Protein AF-A0A2E9ETE1-F1 (afdb_monomer)

pLDDT: mean 77.96, std 14.55, range [45.06, 91.44]

Secondary structure (DSSP, 8-state):
--HHHHHHHHHHH---EEEEEEETTEEEEEEEEEEEE-SSSEEEEEETTT--EEEEE-TTEEEEEEE-

Solvent-accessible surface area (backbone atoms only — not comparable to full-atom values): 3986 Å² total; per-residue (Å²): 131,72,69,62,60,55,56,55,48,38,69,78,51,46,68,59,23,47,35,39,35,29,56,78,92,47,79,46,78,48,50,27,25,74,72,42,81,42,77,93,42,30,40,35,30,28,34,64,91,78,68,45,80,45,77,50,75,39,95,62,58,46,75,50,79,44,85,110

Mean predicted aligned error: 8.08 Å

Radius of gyration: 13.17 Å; Cα contacts (8 Å, |Δi|>4): 119; chains: 1; bounding box: 30×19×37 Å

Nearest PDB structures (foldseek):
  2d6f-assembly1_A  T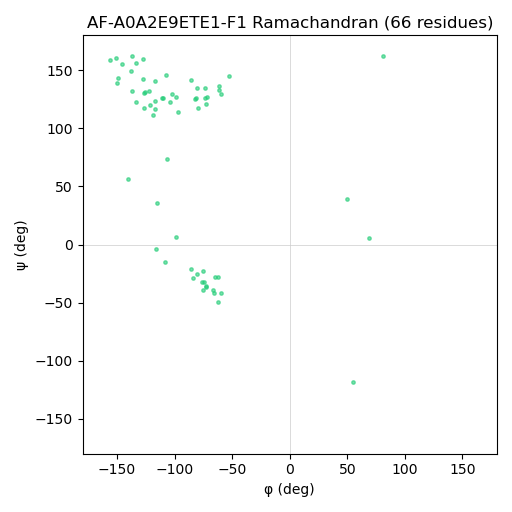M=5.559E-01  e=7.667E-02  Methanothermobacter thermautotrophicus
  2d6f-assembly1_B  TM=5.757E-01  e=9.576E-02  Methanothermobacter thermautotrophicus
  6y17-assembly1_D  TM=4.940E-01  e=1.765E-01  Homo sapiens
  7kui-assembly1_G  TM=5.006E-01  e=4.801E-01  Rous sarcoma virus (strain Schmidt-Ruppin A)
  3qr1-assembly1_A  TM=4.295E-01  e=2.843E+00  Doryteuthis pealeii

Structure (mmCIF, N/CA/C/O backbone):
data_AF-A0A2E9ETE1-F1
#
_entry.id   AF-A0A2E9ETE1-F1
#
loop_
_atom_site.group_PDB
_atom_site.id
_atom_site.type_symbol
_atom_site.label_atom_id
_atom_site.label_alt_id
_atom_site.label_comp_id
_atom_site.label_asym_id
_atom_site.label_entity_id
_atom_site.label_seq_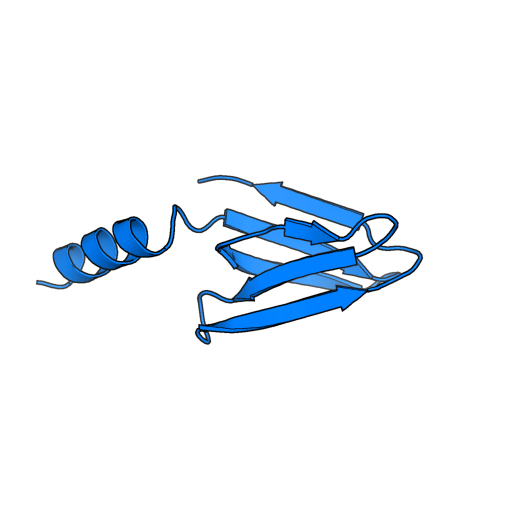id
_atom_site.pdbx_PDB_ins_code
_atom_site.Cartn_x
_atom_site.Cartn_y
_atom_site.Cartn_z
_atom_site.occupancy
_atom_site.B_iso_or_equiv
_atom_site.auth_seq_id
_atom_site.auth_comp_id
_atom_site.auth_asym_id
_atom_site.auth_atom_id
_atom_site.pdbx_PDB_model_num
ATOM 1 N N . MET A 1 1 ? -16.673 7.623 25.189 1.00 45.06 1 MET A N 1
ATOM 2 C CA . MET A 1 1 ? -17.520 6.974 24.159 1.00 45.06 1 MET A CA 1
ATOM 3 C C . MET A 1 1 ? -16.879 6.824 22.764 1.00 45.06 1 MET A C 1
ATOM 5 O O . MET A 1 1 ? -17.523 6.263 21.897 1.00 45.06 1 MET A O 1
ATOM 9 N N . LYS A 1 2 ? -15.616 7.228 22.510 1.00 46.81 2 LYS A N 1
ATOM 10 C CA . LYS A 1 2 ? -14.967 7.045 21.184 1.00 46.81 2 LYS A CA 1
ATOM 11 C C . LYS A 1 2 ? -14.280 5.681 20.969 1.00 46.81 2 LYS A C 1
ATOM 13 O O . LYS A 1 2 ? -14.087 5.273 19.834 1.00 46.81 2 LYS A O 1
ATOM 18 N N . LYS A 1 3 ? -13.932 4.957 22.042 1.00 51.31 3 LYS A N 1
ATOM 19 C CA . LYS A 1 3 ? -13.133 3.715 21.965 1.00 51.31 3 LYS A CA 1
ATOM 20 C C . LYS A 1 3 ? -13.907 2.481 21.469 1.00 51.31 3 LYS A C 1
ATOM 22 O O . LYS A 1 3 ? -13.281 1.555 20.971 1.00 51.31 3 LYS A O 1
ATOM 27 N N . LEU 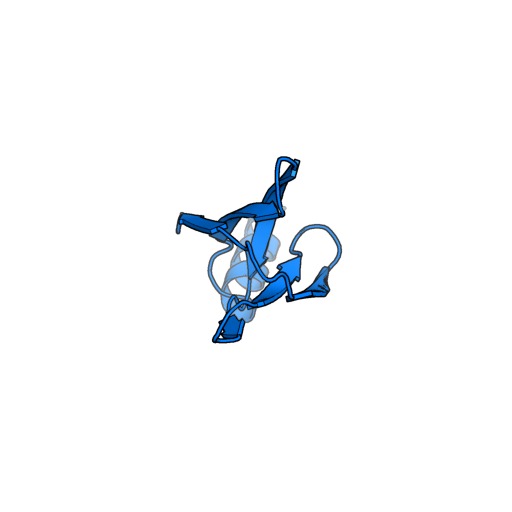A 1 4 ? -15.239 2.458 21.589 1.00 53.78 4 LEU A N 1
ATOM 28 C CA . LEU A 1 4 ? -16.047 1.295 21.189 1.00 53.78 4 LEU A CA 1
ATOM 29 C C . LEU A 1 4 ? -16.193 1.183 19.663 1.00 53.78 4 LEU A C 1
ATOM 31 O O . LEU A 1 4 ? -16.080 0.090 19.119 1.00 53.78 4 LEU A O 1
ATOM 35 N N . PHE A 1 5 ? -16.364 2.315 18.973 1.00 54.00 5 PHE A N 1
ATOM 36 C CA . PHE A 1 5 ? -16.523 2.353 17.516 1.00 54.00 5 PHE A CA 1
ATOM 37 C C . PHE A 1 5 ? -15.257 1.910 16.775 1.00 54.00 5 PHE A C 1
ATOM 39 O O . PHE A 1 5 ? -15.354 1.115 15.850 1.00 54.00 5 PHE A O 1
ATOM 46 N N . LEU A 1 6 ? -14.071 2.336 17.230 1.00 54.00 6 LEU A N 1
ATOM 47 C CA . LEU A 1 6 ? -12.786 1.866 16.691 1.00 54.00 6 LEU A CA 1
ATOM 48 C C . LEU A 1 6 ? -12.627 0.349 16.832 1.00 54.00 6 LEU A C 1
ATOM 50 O O . LEU A 1 6 ? -12.196 -0.317 15.900 1.00 54.00 6 LEU A O 1
ATOM 54 N N . LYS A 1 7 ? -13.021 -0.211 17.979 1.00 51.53 7 LYS A N 1
ATOM 55 C CA . LYS A 1 7 ? -12.868 -1.641 18.268 1.00 51.53 7 LYS A CA 1
ATOM 56 C C . LYS A 1 7 ? -13.750 -2.517 17.372 1.00 51.53 7 LYS A C 1
ATOM 58 O O . LYS A 1 7 ? -13.300 -3.558 16.914 1.00 51.53 7 LYS A O 1
ATOM 63 N N . ILE A 1 8 ? -14.977 -2.072 17.093 1.00 53.38 8 ILE A N 1
ATOM 64 C CA . ILE A 1 8 ? -15.906 -2.749 16.171 1.00 53.38 8 ILE A CA 1
ATOM 65 C C . ILE A 1 8 ? -15.441 -2.571 14.719 1.00 53.38 8 ILE A C 1
ATOM 67 O O . ILE A 1 8 ? -15.521 -3.503 13.925 1.00 53.38 8 ILE A O 1
ATOM 71 N N . TRP A 1 9 ? -14.883 -1.404 14.388 1.00 52.47 9 TRP A N 1
ATOM 72 C CA . TRP A 1 9 ? -14.303 -1.131 13.076 1.00 52.47 9 TRP A CA 1
ATOM 73 C C . TRP A 1 9 ? -13.118 -2.052 12.768 1.00 52.47 9 TRP A C 1
ATOM 75 O O . TRP A 1 9 ? -13.123 -2.706 11.732 1.00 52.47 9 TRP A O 1
ATOM 85 N N . TYR A 1 10 ? -12.152 -2.187 13.683 1.00 53.78 10 TYR A N 1
ATOM 86 C CA . TYR A 1 10 ? -11.012 -3.100 13.519 1.00 53.78 10 TYR A CA 1
ATOM 87 C C . TYR A 1 10 ? -11.426 -4.571 13.416 1.00 53.78 10 TYR A C 1
ATOM 89 O O . TYR A 1 10 ? -10.757 -5.355 12.751 1.00 53.78 10 TYR A O 1
ATOM 97 N N . TRP A 1 11 ? -12.556 -4.948 14.019 1.00 49.19 11 TRP A N 1
ATOM 98 C CA . TRP A 1 11 ? -13.031 -6.330 13.985 1.00 49.19 11 TRP A CA 1
ATOM 99 C C . TRP A 1 11 ? -13.668 -6.721 12.646 1.00 49.19 11 TRP A C 1
ATOM 101 O O . TRP A 1 11 ? -13.534 -7.857 12.209 1.00 49.19 11 TRP A O 1
ATOM 111 N N . ILE A 1 12 ? -14.311 -5.768 11.967 1.00 50.56 12 ILE A N 1
ATOM 112 C CA . ILE A 1 12 ? -14.899 -5.965 10.630 1.00 50.56 12 ILE A CA 1
ATOM 113 C C . ILE A 1 12 ? -13.826 -5.872 9.533 1.00 50.56 12 ILE A C 1
ATOM 115 O O . ILE A 1 12 ? -13.985 -6.415 8.443 1.00 50.56 12 ILE A O 1
ATOM 119 N N . VAL A 1 13 ? -12.739 -5.150 9.804 1.00 50.47 13 VAL A N 1
ATOM 120 C CA . VAL A 1 13 ? -11.793 -4.678 8.786 1.00 50.47 13 VAL A CA 1
ATOM 121 C C . VAL A 1 13 ? -10.439 -5.401 8.821 1.00 50.47 13 VAL A C 1
ATOM 123 O O . VAL A 1 13 ? -9.693 -5.323 7.845 1.00 50.47 13 VAL A O 1
ATOM 126 N N . GLY A 1 14 ? -10.135 -6.122 9.902 1.00 60.09 14 GLY A N 1
ATOM 127 C CA . GLY A 1 14 ? -8.778 -6.571 10.206 1.00 60.09 14 GLY A CA 1
ATOM 128 C C . GLY A 1 14 ? -7.962 -5.455 10.865 1.00 60.09 14 GLY A C 1
ATOM 129 O O . GLY A 1 14 ? -8.334 -4.275 10.810 1.00 60.09 14 GLY A O 1
ATOM 130 N N . ALA A 1 15 ? -6.861 -5.824 11.522 1.00 67.75 15 ALA A N 1
ATOM 131 C CA . ALA A 1 15 ? -5.922 -4.844 12.058 1.00 67.75 15 ALA A CA 1
ATOM 132 C C . ALA A 1 15 ? -5.382 -3.989 10.893 1.00 67.75 15 ALA A C 1
ATOM 134 O O . ALA A 1 15 ? -4.996 -4.549 9.863 1.00 67.75 15 ALA A O 1
ATOM 135 N N . PRO A 1 16 ? -5.407 -2.648 10.991 1.00 75.81 16 PRO A N 1
ATOM 136 C CA . PRO A 1 16 ? -4.746 -1.807 10.009 1.00 75.81 16 PRO A CA 1
ATOM 137 C C . PRO A 1 16 ? -3.261 -2.121 10.044 1.00 75.81 16 PRO A C 1
ATOM 139 O O . PRO A 1 16 ? -2.677 -2.190 11.120 1.00 75.81 16 PRO A O 1
ATOM 142 N N . ALA A 1 17 ? -2.664 -2.245 8.873 1.00 83.94 17 ALA A N 1
ATOM 143 C CA . ALA A 1 17 ? -1.226 -2.332 8.738 1.00 83.94 17 ALA A CA 1
ATOM 144 C C . ALA A 1 17 ? -0.695 -1.024 8.151 1.00 83.94 17 ALA A C 1
ATOM 146 O O . ALA A 1 17 ? -1.343 -0.393 7.307 1.00 83.94 17 ALA A O 1
ATOM 147 N N . ASP A 1 18 ? 0.500 -0.633 8.570 1.00 89.12 18 ASP A N 1
ATOM 148 C CA . ASP A 1 18 ? 1.246 0.414 7.889 1.00 89.12 18 ASP A CA 1
ATOM 149 C C . ASP A 1 18 ? 1.917 -0.194 6.655 1.00 89.12 18 ASP A C 1
ATOM 151 O O . ASP A 1 18 ? 2.767 -1.083 6.753 1.00 89.12 18 ASP A O 1
ATOM 155 N N . LEU A 1 19 ? 1.538 0.292 5.475 1.00 89.00 19 LEU A N 1
ATOM 156 C CA . LEU A 1 19 ? 2.180 -0.049 4.215 1.00 89.00 19 LEU A CA 1
ATOM 157 C C . LEU A 1 19 ? 3.062 1.113 3.776 1.00 89.00 19 LEU A C 1
ATOM 159 O O . LEU A 1 19 ? 2.592 2.231 3.554 1.00 89.00 19 LEU A O 1
ATOM 163 N N . THR A 1 20 ? 4.342 0.819 3.586 1.00 90.44 20 THR A N 1
ATOM 164 C CA . THR A 1 20 ? 5.258 1.705 2.869 1.00 90.44 20 THR A CA 1
ATOM 165 C C . THR A 1 20 ? 5.621 1.058 1.546 1.00 90.44 20 THR A C 1
ATOM 167 O O . THR A 1 20 ? 6.063 -0.089 1.529 1.00 90.44 20 THR A O 1
ATOM 170 N N . TYR A 1 21 ? 5.436 1.765 0.436 1.00 89.81 21 TYR A N 1
ATOM 171 C CA . TYR A 1 21 ? 5.837 1.282 -0.881 1.00 89.81 21 TYR A CA 1
ATOM 172 C C . TYR A 1 21 ? 6.573 2.353 -1.680 1.00 89.81 21 TYR A C 1
ATOM 174 O O . TYR A 1 21 ? 6.401 3.551 -1.460 1.00 89.81 21 TYR A O 1
ATOM 182 N N . TRP A 1 22 ? 7.388 1.900 -2.625 1.00 91.25 22 TRP A N 1
ATOM 183 C CA . TRP A 1 22 ? 8.150 2.728 -3.544 1.00 91.25 22 TRP A CA 1
ATOM 184 C C . TRP A 1 22 ? 7.784 2.366 -4.976 1.00 91.25 22 TRP A C 1
ATOM 186 O O . TRP A 1 22 ? 7.754 1.188 -5.335 1.00 91.25 22 TRP A O 1
ATOM 196 N N . VAL A 1 23 ? 7.522 3.396 -5.776 1.00 86.38 23 VAL A N 1
ATOM 197 C CA . VAL A 1 23 ? 7.426 3.308 -7.236 1.00 86.38 23 VAL A CA 1
ATOM 198 C C . VAL A 1 23 ? 8.515 4.222 -7.782 1.00 86.38 23 VAL A C 1
ATOM 200 O O . VAL A 1 23 ? 8.474 5.436 -7.561 1.00 86.38 23 VAL A O 1
ATOM 203 N N . GLY A 1 24 ? 9.543 3.646 -8.404 1.00 84.88 24 GLY A N 1
ATOM 204 C CA . GLY A 1 24 ? 10.780 4.353 -8.726 1.00 84.88 24 GLY A CA 1
ATOM 205 C C . GLY A 1 24 ? 11.416 4.992 -7.492 1.00 84.88 24 GLY A C 1
ATOM 206 O O . GLY A 1 24 ? 11.758 4.314 -6.524 1.00 84.88 24 GLY A O 1
ATOM 207 N N . ASN A 1 25 ? 11.540 6.321 -7.518 1.00 85.81 25 ASN A N 1
ATOM 208 C CA . ASN A 1 25 ? 12.113 7.115 -6.424 1.00 85.81 25 ASN A CA 1
ATOM 209 C C . ASN A 1 25 ? 11.051 7.757 -5.515 1.00 85.81 25 ASN A C 1
ATOM 211 O O . ASN A 1 25 ? 11.389 8.562 -4.647 1.00 85.81 25 ASN A O 1
ATOM 215 N N . THR A 1 26 ? 9.769 7.443 -5.711 1.00 87.69 26 THR A N 1
ATOM 216 C CA . THR A 1 26 ? 8.675 8.014 -4.922 1.00 87.69 26 THR A CA 1
ATOM 217 C C . THR A 1 26 ? 8.277 7.061 -3.801 1.00 87.69 26 THR A C 1
ATOM 219 O O . THR A 1 26 ? 7.748 5.983 -4.061 1.00 87.69 26 THR A O 1
ATOM 222 N N . GLU A 1 27 ? 8.509 7.472 -2.553 1.00 91.44 27 GLU A N 1
ATOM 223 C CA . GLU A 1 27 ? 8.019 6.784 -1.353 1.00 91.44 27 GLU A CA 1
ATOM 224 C C . GLU A 1 27 ? 6.556 7.159 -1.083 1.00 91.44 27 GLU A C 1
ATOM 226 O O . GLU A 1 27 ? 6.191 8.334 -1.102 1.00 91.44 27 GLU A O 1
ATOM 231 N N . THR A 1 28 ? 5.720 6.168 -0.780 1.00 89.50 28 THR A N 1
AT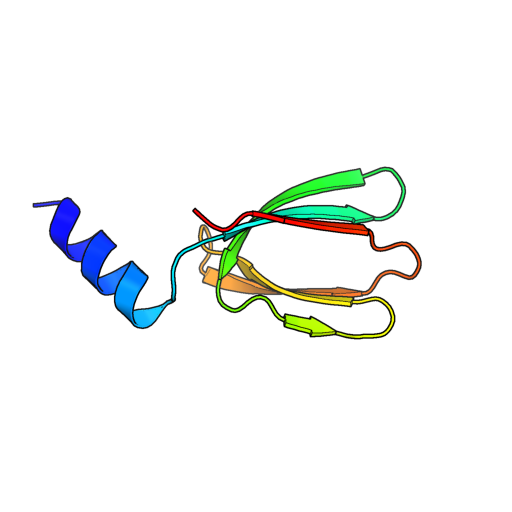OM 232 C CA . THR A 1 28 ? 4.358 6.364 -0.281 1.00 89.50 28 THR A CA 1
ATOM 233 C C . THR A 1 28 ? 4.157 5.585 1.011 1.00 89.50 28 THR A C 1
ATOM 235 O O . THR A 1 28 ? 4.443 4.392 1.077 1.00 89.50 28 THR A O 1
ATOM 238 N N . LYS A 1 29 ? 3.626 6.262 2.033 1.00 91.12 29 LYS A N 1
ATOM 239 C CA . LYS A 1 29 ? 3.269 5.691 3.338 1.00 91.12 29 LYS A CA 1
ATOM 240 C C . LYS A 1 29 ? 1.769 5.818 3.539 1.00 91.12 29 LYS A C 1
ATOM 242 O O . LYS A 1 29 ? 1.230 6.920 3.444 1.00 91.12 29 LYS A O 1
ATOM 247 N N . VAL A 1 30 ? 1.091 4.706 3.789 1.00 89.50 30 VAL A N 1
ATOM 248 C CA . VAL A 1 30 ? -0.366 4.672 3.927 1.00 89.50 30 VAL A CA 1
ATOM 249 C C . VAL A 1 30 ? -0.790 3.574 4.893 1.00 89.50 30 VAL A C 1
ATOM 251 O O . VAL A 1 30 ? -0.220 2.486 4.906 1.00 89.50 30 VAL A O 1
ATOM 254 N N . ARG A 1 31 ? -1.837 3.845 5.675 1.00 88.69 31 ARG A N 1
ATOM 255 C CA . ARG A 1 31 ? -2.499 2.819 6.482 1.00 88.69 31 ARG A CA 1
ATOM 256 C C . ARG A 1 31 ? -3.491 2.049 5.640 1.00 88.69 31 ARG A C 1
ATOM 258 O O . ARG A 1 31 ? -4.398 2.624 5.027 1.00 88.69 31 ARG A O 1
ATOM 265 N N . VAL A 1 32 ? -3.324 0.737 5.629 1.00 87.81 32 VAL A N 1
ATOM 266 C CA . VAL A 1 32 ? -4.055 -0.153 4.744 1.00 87.81 32 VAL A CA 1
ATOM 267 C C . VAL A 1 32 ? -4.729 -1.289 5.489 1.00 87.81 32 VAL A C 1
ATOM 269 O O . VAL A 1 32 ? -4.371 -1.645 6.606 1.00 87.81 32 VAL A O 1
ATOM 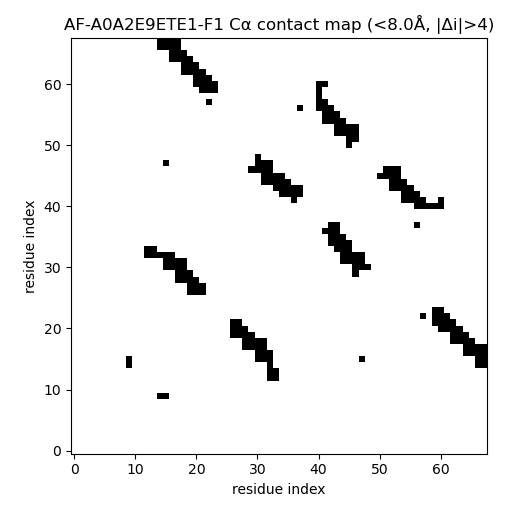272 N N . LYS A 1 33 ? -5.726 -1.865 4.834 1.00 86.44 33 LYS A N 1
ATOM 273 C CA . LYS A 1 33 ? -6.444 -3.080 5.232 1.00 86.44 33 LYS A CA 1
ATOM 274 C C . LYS A 1 33 ? -6.637 -3.951 3.990 1.00 86.44 33 LYS A C 1
ATOM 276 O O . LYS A 1 33 ? -6.569 -3.435 2.868 1.00 86.44 33 LYS A O 1
ATOM 281 N N . ASN A 1 34 ? -6.937 -5.237 4.182 1.00 84.94 34 ASN A N 1
ATOM 282 C CA . ASN A 1 34 ? -7.147 -6.196 3.088 1.00 84.94 34 ASN A CA 1
ATOM 283 C C . ASN A 1 34 ? -6.012 -6.172 2.046 1.00 84.94 34 ASN A C 1
ATOM 285 O O . ASN A 1 34 ? -6.271 -6.222 0.844 1.00 84.94 34 ASN A O 1
ATOM 289 N N . PHE A 1 35 ? -4.765 -6.035 2.504 1.00 85.12 35 PHE A N 1
ATOM 290 C CA . PHE A 1 35 ? -3.608 -6.035 1.618 1.00 85.12 35 PHE A CA 1
ATOM 291 C C . PHE A 1 35 ? -3.517 -7.373 0.874 1.00 85.12 35 PHE A C 1
ATOM 293 O O . PHE A 1 35 ? -3.644 -8.441 1.474 1.00 85.12 35 PHE A O 1
ATOM 300 N N . ARG A 1 36 ? -3.297 -7.312 -0.438 1.00 85.62 36 ARG A N 1
ATOM 301 C CA . ARG A 1 36 ? -3.051 -8.471 -1.297 1.00 85.62 36 ARG A CA 1
ATOM 302 C C . ARG A 1 36 ? -1.917 -8.157 -2.256 1.00 85.62 36 ARG A C 1
ATOM 304 O O . ARG A 1 36 ? -1.941 -7.120 -2.922 1.00 85.62 36 ARG A O 1
ATOM 311 N N . ASP A 1 37 ? -0.975 -9.082 -2.359 1.00 85.56 37 ASP A N 1
ATOM 312 C CA . ASP A 1 37 ? 0.034 -9.069 -3.412 1.00 85.56 37 ASP A CA 1
ATOM 313 C C . ASP A 1 37 ? -0.620 -9.479 -4.742 1.00 85.56 37 ASP A C 1
ATOM 315 O O . ASP A 1 37 ? -1.300 -10.504 -4.834 1.00 85.56 37 ASP A O 1
ATOM 319 N N . LEU A 1 38 ? -0.457 -8.638 -5.761 1.00 83.25 38 LEU A N 1
ATOM 320 C CA . LEU A 1 38 ? -0.876 -8.889 -7.134 1.00 83.25 38 LEU A CA 1
ATOM 321 C C . LEU A 1 38 ? 0.371 -9.171 -7.970 1.00 83.25 38 LEU A C 1
ATOM 323 O O . LEU A 1 38 ? 0.815 -8.343 -8.770 1.00 83.25 38 LEU A O 1
ATOM 327 N N . SER A 1 39 ? 0.934 -10.357 -7.770 1.00 71.88 39 SER A N 1
ATOM 328 C CA . SER A 1 39 ? 2.089 -10.835 -8.519 1.00 71.88 39 SER A CA 1
ATOM 329 C C . SER A 1 39 ? 1.860 -10.755 -10.044 1.00 71.88 39 SER A C 1
ATOM 331 O O . SER A 1 39 ? 0.741 -10.982 -10.518 1.00 71.88 39 SER A O 1
ATOM 333 N N . PRO A 1 40 ? 2.903 -10.459 -10.845 1.00 74.94 40 PRO A N 1
ATOM 334 C CA . PRO A 1 40 ? 4.305 -10.379 -10.428 1.00 74.94 40 PRO A CA 1
ATOM 335 C C . PRO A 1 40 ? 4.736 -9.038 -9.813 1.00 74.94 40 PRO A C 1
ATOM 337 O O . PRO A 1 40 ? 5.625 -9.054 -8.977 1.00 74.94 40 PRO A O 1
ATOM 340 N N . ASN A 1 41 ? 4.133 -7.899 -10.177 1.00 82.81 41 ASN A N 1
ATOM 341 C CA . ASN A 1 41 ? 4.615 -6.576 -9.739 1.00 82.81 41 ASN A CA 1
ATOM 342 C C . ASN A 1 41 ? 3.465 -5.615 -9.388 1.00 82.81 41 ASN A C 1
ATOM 344 O O . ASN A 1 41 ? 3.295 -4.536 -9.970 1.00 82.81 41 ASN A O 1
ATOM 348 N N . GLY A 1 42 ? 2.604 -6.032 -8.474 1.00 88.50 42 GLY A N 1
ATOM 349 C CA . GLY A 1 42 ? 1.462 -5.233 -8.069 1.00 88.50 42 GLY A CA 1
ATOM 350 C C . GLY A 1 42 ? 1.047 -5.513 -6.643 1.00 88.50 42 GLY A C 1
ATOM 351 O O . GLY A 1 42 ? 1.350 -6.555 -6.074 1.00 88.50 42 GLY A O 1
ATOM 352 N N . ILE A 1 43 ? 0.311 -4.570 -6.079 1.00 90.56 43 ILE A N 1
ATOM 353 C CA . ILE A 1 43 ? -0.342 -4.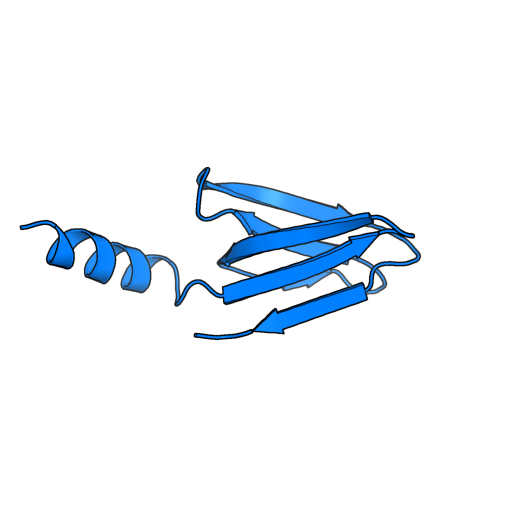700 -4.782 1.00 90.56 43 ILE A CA 1
ATOM 354 C C . ILE A 1 43 ? -1.739 -4.106 -4.882 1.00 90.56 43 ILE A C 1
ATOM 356 O O . ILE A 1 43 ? -1.988 -3.157 -5.629 1.00 90.56 43 ILE A O 1
ATOM 360 N N . SER A 1 44 ? -2.659 -4.649 -4.103 1.00 91.06 44 SER A N 1
ATOM 361 C CA . SER A 1 44 ? -3.965 -4.044 -3.869 1.00 91.06 44 SER A CA 1
ATOM 362 C C . SER A 1 44 ? -4.220 -3.929 -2.386 1.00 91.06 44 SER A C 1
ATOM 364 O O . SER A 1 44 ? -3.848 -4.810 -1.612 1.00 91.06 44 SER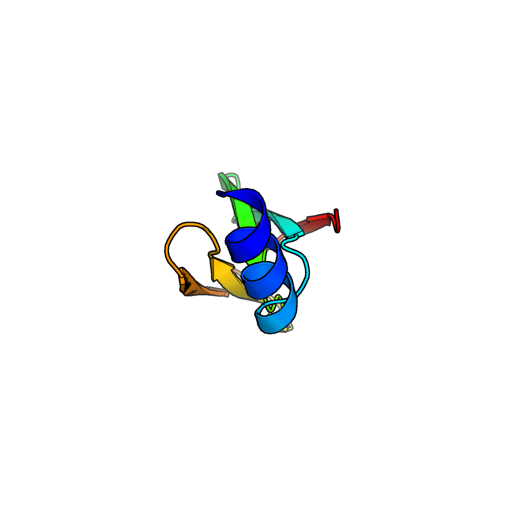 A O 1
ATOM 366 N N . TYR A 1 45 ? -4.850 -2.836 -1.992 1.00 90.56 45 TYR A N 1
ATOM 367 C CA . TYR A 1 45 ? -5.181 -2.579 -0.608 1.00 90.56 45 TYR A CA 1
ATOM 368 C C . TYR A 1 45 ? -6.356 -1.615 -0.508 1.00 90.56 45 TYR A C 1
ATOM 370 O O . TYR A 1 45 ? -6.623 -0.843 -1.421 1.00 90.56 45 TYR A O 1
ATOM 378 N N . THR A 1 46 ? -7.059 -1.605 0.620 1.00 89.62 46 THR A N 1
ATOM 379 C CA . THR A 1 46 ? -8.020 -0.535 0.913 1.00 89.62 46 THR A CA 1
ATOM 380 C C . THR A 1 46 ? -7.365 0.488 1.833 1.00 89.62 46 THR A C 1
ATOM 382 O O . THR A 1 46 ? -6.828 0.134 2.881 1.00 89.62 46 THR A O 1
ATOM 385 N N . ASN A 1 47 ? -7.394 1.760 1.448 1.00 89.19 47 ASN A N 1
ATOM 386 C CA . ASN A 1 47 ? -6.904 2.855 2.273 1.00 89.19 47 ASN A CA 1
ATOM 387 C C . ASN A 1 47 ? -7.878 3.074 3.444 1.00 89.19 47 ASN A C 1
ATOM 389 O O . ASN A 1 47 ? -9.089 3.192 3.256 1.00 89.19 47 ASN A O 1
ATOM 393 N N . VAL A 1 48 ? -7.351 3.081 4.667 1.00 86.12 48 VAL A N 1
ATOM 394 C CA . VAL A 1 48 ? -8.158 3.186 5.891 1.00 86.12 48 VAL A CA 1
ATOM 395 C C . VAL A 1 48 ? -8.694 4.602 6.104 1.00 86.12 48 VAL A C 1
ATOM 397 O O . VAL A 1 48 ? -9.799 4.757 6.619 1.00 86.12 48 VAL A O 1
ATOM 400 N N . ASP A 1 49 ? -7.949 5.620 5.679 1.00 84.19 49 ASP A N 1
ATOM 401 C CA . ASP A 1 49 ? -8.282 7.028 5.894 1.00 84.19 49 ASP A CA 1
ATOM 402 C C . ASP A 1 49 ? -9.453 7.489 5.013 1.00 84.19 49 ASP A C 1
ATOM 404 O O . ASP A 1 49 ? -10.281 8.286 5.450 1.00 84.19 49 ASP A O 1
ATOM 408 N N . ASN A 1 50 ? -9.546 6.983 3.778 1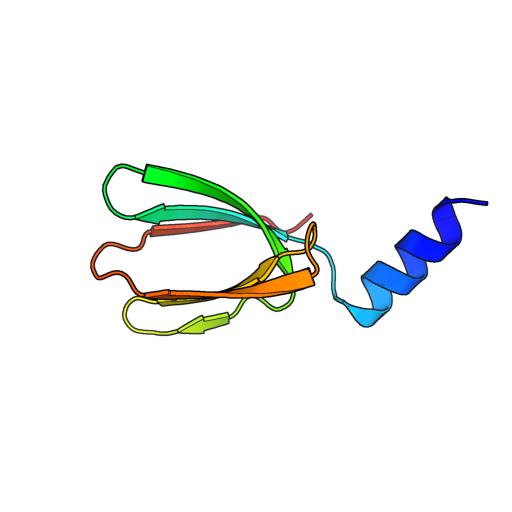.00 84.38 50 ASN A N 1
ATOM 409 C CA . ASN A 1 50 ? -10.604 7.360 2.831 1.00 84.38 50 ASN A CA 1
ATOM 410 C C . ASN A 1 50 ? -11.544 6.207 2.434 1.00 84.38 50 ASN A C 1
ATOM 412 O O . ASN A 1 50 ? -12.502 6.431 1.694 1.00 84.38 50 ASN A O 1
ATOM 416 N N . GLY A 1 51 ? -11.282 4.984 2.904 1.00 83.50 51 GLY A N 1
ATOM 417 C CA . GLY A 1 51 ? -12.094 3.797 2.633 1.00 83.50 51 GLY A CA 1
ATOM 418 C C . GLY A 1 51 ? -12.047 3.293 1.188 1.00 83.50 51 GLY A C 1
ATOM 419 O O . GLY A 1 51 ? -12.796 2.376 0.858 1.00 83.50 51 GLY A O 1
ATOM 420 N N . LYS A 1 52 ? -11.210 3.874 0.321 1.00 86.38 52 LYS A N 1
ATOM 421 C CA . LYS A 1 52 ? -11.136 3.517 -1.101 1.00 86.38 52 LYS A CA 1
ATOM 422 C C . LYS A 1 52 ? -10.201 2.340 -1.327 1.00 86.38 52 LYS A C 1
ATOM 424 O O . LYS A 1 52 ? -9.134 2.254 -0.720 1.00 86.38 52 LYS A O 1
ATOM 429 N N . GLU A 1 53 ? -10.584 1.463 -2.245 1.00 89.62 53 GLU A N 1
ATOM 430 C CA . GLU A 1 53 ? -9.690 0.441 -2.778 1.00 89.62 53 GLU A CA 1
ATOM 431 C C . GLU A 1 53 ? -8.672 1.080 -3.728 1.00 89.62 53 GLU A C 1
ATOM 433 O O . GLU A 1 53 ? -9.010 1.925 -4.558 1.00 89.62 53 GLU A O 1
ATOM 438 N N . VAL A 1 54 ? -7.412 0.695 -3.570 1.00 89.56 54 VAL A N 1
ATOM 439 C CA . VAL A 1 54 ? -6.277 1.167 -4.350 1.00 89.56 54 VAL A CA 1
ATOM 440 C C . VAL A 1 54 ? -5.561 -0.046 -4.918 1.00 89.56 54 VAL A C 1
ATOM 442 O O . VAL A 1 54 ? -5.249 -0.997 -4.204 1.00 89.56 54 VAL A O 1
ATOM 445 N N . ILE A 1 55 ? -5.286 0.007 -6.216 1.00 90.75 55 ILE A N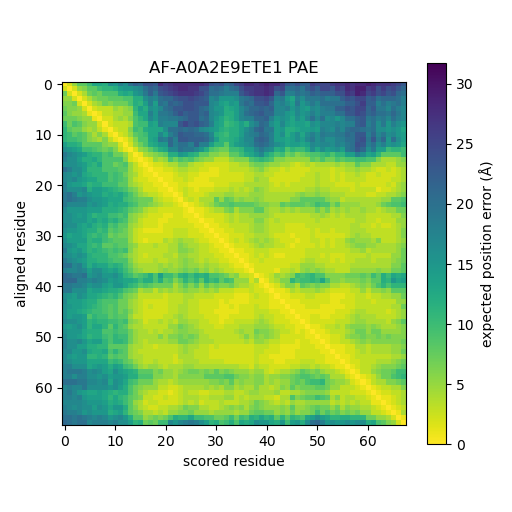 1
ATOM 446 C CA . ILE A 1 55 ? -4.527 -1.010 -6.934 1.00 90.75 55 ILE A CA 1
ATOM 447 C C . ILE A 1 55 ? -3.319 -0.311 -7.538 1.00 90.75 55 ILE A C 1
ATOM 449 O O . ILE A 1 55 ? -3.466 0.604 -8.348 1.00 90.75 55 ILE A O 1
ATOM 453 N N . VAL A 1 56 ? -2.129 -0.749 -7.148 1.00 89.00 56 VAL A N 1
ATOM 454 C CA . VAL A 1 56 ? -0.863 -0.244 -7.674 1.00 89.00 56 VAL A CA 1
ATOM 455 C C . VAL A 1 56 ? -0.230 -1.350 -8.504 1.00 89.00 56 VAL A C 1
ATOM 457 O O . VAL A 1 56 ? -0.059 -2.472 -8.033 1.00 89.00 56 VAL A O 1
ATOM 460 N N . ARG A 1 57 ? 0.106 -1.039 -9.756 1.00 88.50 57 ARG A N 1
ATOM 461 C CA . ARG A 1 57 ? 0.846 -1.924 -10.661 1.00 88.50 57 ARG A CA 1
ATOM 462 C C . ARG A 1 57 ? 2.047 -1.151 -11.174 1.00 88.50 57 ARG A C 1
ATOM 464 O O . ARG A 1 57 ? 1.866 -0.125 -11.825 1.00 88.50 57 ARG A O 1
ATOM 471 N N . ALA A 1 58 ? 3.245 -1.620 -10.867 1.00 82.00 58 ALA A N 1
ATOM 472 C CA . ALA A 1 58 ? 4.478 -0.963 -11.278 1.00 82.00 58 ALA A CA 1
ATOM 473 C C . ALA A 1 58 ? 5.571 -2.006 -11.457 1.00 82.00 58 ALA A C 1
ATOM 475 O O . ALA A 1 58 ? 5.672 -2.921 -10.655 1.00 82.00 58 ALA A O 1
ATOM 476 N N . VAL A 1 59 ? 6.390 -1.870 -12.499 1.00 78.50 59 VAL A N 1
ATOM 477 C CA . VAL A 1 59 ? 7.454 -2.839 -12.822 1.00 78.50 59 VAL A CA 1
ATOM 478 C C . VAL A 1 59 ? 8.537 -2.881 -11.735 1.00 78.50 59 VAL A C 1
ATOM 480 O O . VAL A 1 59 ? 9.155 -3.916 -11.521 1.00 78.50 59 VAL A O 1
ATOM 483 N N . ASP A 1 60 ? 8.735 -1.775 -11.027 1.00 81.31 60 ASP A N 1
ATOM 484 C CA . ASP A 1 60 ? 9.753 -1.544 -10.004 1.00 81.31 60 ASP A CA 1
ATOM 485 C C . ASP A 1 60 ? 9.143 -1.327 -8.608 1.00 81.31 60 ASP A C 1
ATOM 487 O O . ASP A 1 60 ? 9.639 -0.537 -7.804 1.00 81.31 60 ASP A O 1
ATOM 491 N N . LEU A 1 61 ? 8.051 -2.037 -8.314 1.00 84.38 61 LEU A N 1
ATOM 492 C CA . LEU A 1 61 ? 7.366 -1.930 -7.034 1.00 84.38 61 LEU A CA 1
ATOM 493 C C . LEU A 1 61 ? 8.173 -2.601 -5.915 1.00 84.38 61 LEU A C 1
ATOM 495 O O . LEU A 1 61 ? 8.414 -3.807 -5.938 1.00 84.38 61 LEU A O 1
ATOM 499 N N . LYS A 1 62 ? 8.527 -1.830 -4.888 1.00 84.31 62 LYS A N 1
ATOM 500 C CA . LYS A 1 62 ? 9.057 -2.356 -3.621 1.00 84.31 62 LYS A CA 1
ATOM 501 C C . LYS A 1 62 ? 8.106 -1.991 -2.499 1.00 84.31 62 LYS A C 1
ATOM 503 O O . LYS A 1 62 ? 7.595 -0.875 -2.488 1.00 84.31 62 LYS A O 1
ATOM 508 N N . TYR A 1 63 ? 7.879 -2.887 -1.545 1.00 83.62 63 TYR A N 1
ATOM 509 C CA . TYR A 1 63 ? 7.007 -2.592 -0.412 1.00 83.62 63 TYR A CA 1
ATOM 510 C C . TYR A 1 63 ? 7.466 -3.266 0.881 1.00 83.62 63 TYR A C 1
ATOM 512 O O . TYR A 1 63 ? 8.161 -4.279 0.867 1.00 83.62 63 TYR A O 1
ATOM 520 N N . VAL A 1 64 ? 7.061 -2.671 2.000 1.00 81.88 64 VAL A N 1
ATOM 521 C CA . VAL A 1 64 ? 7.221 -3.185 3.359 1.00 81.88 64 VAL A CA 1
ATOM 522 C C . VAL A 1 64 ? 5.878 -3.026 4.062 1.00 81.88 64 VAL A C 1
ATOM 524 O O . VAL A 1 64 ? 5.343 -1.918 4.144 1.00 81.88 64 VAL A O 1
ATOM 527 N N . LEU A 1 65 ? 5.340 -4.140 4.554 1.00 81.06 65 LEU A N 1
ATOM 528 C CA . LEU A 1 65 ? 4.137 -4.168 5.377 1.00 81.06 65 LEU A CA 1
ATOM 529 C C . LEU A 1 65 ? 4.547 -4.350 6.839 1.00 81.06 65 LEU A C 1
ATOM 531 O O . LEU A 1 65 ? 5.324 -5.252 7.154 1.00 81.06 65 LEU A O 1
ATOM 535 N N . LYS A 1 66 ? 4.033 -3.499 7.724 1.00 76.75 66 LYS A N 1
ATOM 536 C CA . LYS A 1 66 ? 4.212 -3.619 9.169 1.00 76.75 66 LYS A CA 1
ATOM 537 C C . LYS A 1 66 ? 2.848 -3.834 9.815 1.00 76.75 66 LYS A C 1
ATOM 539 O O . LYS A 1 66 ? 1.979 -2.970 9.722 1.00 76.75 66 LYS A O 1
ATOM 544 N N . GLU A 1 67 ? 2.669 -4.988 10.445 1.00 69.62 67 GLU A N 1
ATOM 545 C CA . GLU A 1 67 ? 1.487 -5.285 11.257 1.00 69.62 67 GLU A CA 1
ATOM 546 C C . GLU A 1 67 ? 1.681 -4.662 12.653 1.00 69.62 67 GLU A C 1
ATOM 548 O O . GLU A 1 67 ? 2.724 -4.873 13.279 1.00 69.62 67 GLU A O 1
ATOM 553 N N . GLU A 1 68 ? 0.722 -3.840 13.097 1.00 59.41 68 GLU A N 1
ATOM 554 C CA . GLU A 1 68 ? 0.630 -3.313 14.473 1.00 59.41 68 GLU A CA 1
ATOM 555 C C . GLU A 1 68 ? -0.326 -4.145 15.336 1.00 59.41 68 GLU A C 1
ATOM 557 O O . GLU A 1 68 ? -1.408 -4.536 14.834 1.00 59.41 68 GLU A O 1
#

Sequence (68 aa):
MKKLFLKIWYWIVGAPADLTYWVGNTETKVRVKNFRDLSPNGISYTNVDNGKEVIVRAVDLKYVLKEE

Foldseek 3Di:
DPVVVVVVVCVVFPQWKWKWKDAPPDIDTFTWTPWDDPPDAKIWTQGPVVRDIDIDGHPPMDMDIGGD